Protein AF-A0A645I9A4-F1 (afdb_monomer_lite)

Foldseek 3Di:
DDLLLCLVPPDDPVRNVVSVVVLVVVLVPDPDVVVSVVSVVVSVCVVVVVPDDDD

InterPro domain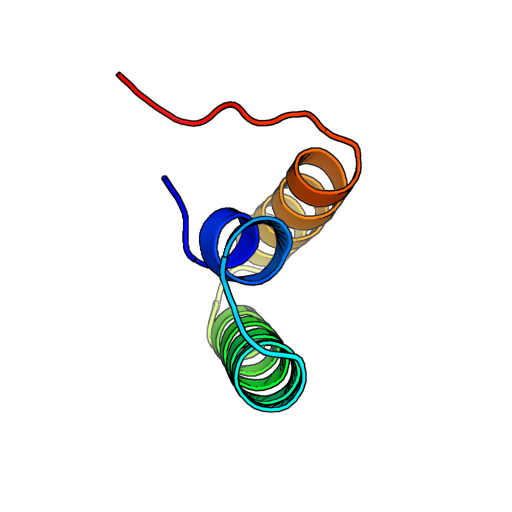s:
  IPR034428 ThiH/NocL/HydG-like [PTHR43583] (1-54)

Structure (mmCIF, N/CA/C/O backbone):
data_AF-A0A645I9A4-F1
#
_entry.id   AF-A0A645I9A4-F1
#
loop_
_atom_site.group_PDB
_atom_site.id
_atom_site.type_symbol
_atom_site.label_atom_id
_atom_site.label_alt_id
_atom_site.label_comp_id
_atom_site.label_asym_id
_atom_site.label_entity_id
_atom_site.label_seq_id
_atom_site.pdbx_PDB_ins_code
_atom_site.Cartn_x
_atom_site.Cartn_y
_atom_site.Cartn_z
_atom_site.occupancy
_atom_site.B_iso_or_equiv
_atom_site.auth_seq_id
_atom_site.auth_comp_id
_atom_site.auth_asym_id
_atom_site.auth_atom_id
_atom_site.pdbx_PDB_model_num
ATOM 1 N N . MET A 1 1 ? 6.655 -5.348 2.910 1.00 66.56 1 MET A N 1
ATOM 2 C CA . MET A 1 1 ? 6.475 -4.823 1.539 1.00 66.56 1 MET A CA 1
ATOM 3 C C . MET A 1 1 ? 4.993 -4.631 1.269 1.00 66.56 1 MET A C 1
ATOM 5 O O . MET A 1 1 ? 4.234 -5.594 1.279 1.00 66.56 1 MET A O 1
ATOM 9 N N . THR A 1 2 ? 4.586 -3.382 1.093 1.00 88.75 2 THR A N 1
ATOM 10 C CA . THR A 1 2 ? 3.224 -2.936 0.789 1.00 88.75 2 THR A CA 1
ATOM 11 C C . THR A 1 2 ? 3.061 -2.664 -0.707 1.00 88.75 2 THR A C 1
ATOM 13 O O . THR A 1 2 ? 4.041 -2.547 -1.442 1.00 88.75 2 THR A O 1
ATOM 16 N N . LEU A 1 3 ? 1.812 -2.529 -1.171 1.00 91.50 3 LEU A N 1
ATOM 17 C CA . LEU A 1 3 ? 1.541 -2.172 -2.565 1.00 91.50 3 LEU A CA 1
ATOM 18 C C . LEU A 1 3 ? 2.147 -0.808 -2.926 1.00 91.50 3 LEU A C 1
ATOM 20 O O . LEU A 1 3 ? 2.775 -0.695 -3.967 1.00 91.50 3 LEU A O 1
ATOM 24 N N . LYS A 1 4 ? 2.007 0.213 -2.068 1.00 90.56 4 LYS A N 1
ATOM 25 C CA . LYS A 1 4 ? 2.558 1.551 -2.343 1.00 90.56 4 LYS A CA 1
ATOM 26 C C . LYS A 1 4 ? 4.082 1.513 -2.500 1.00 90.56 4 LYS A C 1
ATOM 28 O O . LYS A 1 4 ? 4.577 2.086 -3.459 1.00 90.56 4 LYS A O 1
ATOM 33 N N . GLU A 1 5 ? 4.791 0.781 -1.638 1.00 88.44 5 GLU A N 1
ATOM 34 C CA . GLU A 1 5 ? 6.248 0.593 -1.759 1.00 88.44 5 GLU A CA 1
ATOM 35 C C . GLU A 1 5 ? 6.621 -0.102 -3.073 1.00 88.44 5 GLU A C 1
ATOM 37 O O . GLU A 1 5 ? 7.508 0.359 -3.784 1.00 88.44 5 GLU A O 1
ATOM 42 N N . TYR A 1 6 ? 5.896 -1.161 -3.455 1.00 91.31 6 TYR A N 1
ATOM 43 C CA . TYR A 1 6 ? 6.128 -1.819 -4.743 1.00 91.31 6 TYR A CA 1
ATOM 44 C C . TYR A 1 6 ? 5.961 -0.852 -5.927 1.00 91.31 6 TYR A C 1
ATOM 46 O O . TYR A 1 6 ? 6.778 -0.839 -6.850 1.00 91.31 6 TYR A O 1
ATOM 54 N N . LEU A 1 7 ? 4.916 -0.020 -5.882 1.00 93.12 7 LEU A N 1
ATOM 55 C CA . LEU A 1 7 ? 4.629 0.961 -6.926 1.00 93.12 7 LEU A CA 1
ATOM 56 C C . LEU A 1 7 ? 5.674 2.084 -7.001 1.00 93.12 7 LEU A C 1
ATOM 58 O O . LEU A 1 7 ? 5.845 2.683 -8.060 1.00 93.12 7 LEU A O 1
ATOM 62 N N . GLU A 1 8 ? 6.349 2.395 -5.896 1.00 89.00 8 GLU A N 1
ATOM 63 C CA . GLU A 1 8 ? 7.397 3.415 -5.858 1.00 89.00 8 GLU A CA 1
ATOM 64 C C . GLU A 1 8 ? 8.761 2.884 -6.290 1.00 89.00 8 GLU A C 1
ATOM 66 O O . GLU A 1 8 ? 9.457 3.572 -7.033 1.00 89.00 8 GLU A O 1
ATOM 71 N N . ASP A 1 9 ? 9.121 1.677 -5.857 1.00 89.94 9 ASP A N 1
ATOM 72 C CA . ASP A 1 9 ? 10.470 1.136 -6.032 1.00 89.94 9 ASP A CA 1
ATOM 73 C C . ASP A 1 9 ? 10.649 0.280 -7.290 1.00 89.94 9 ASP A C 1
ATOM 75 O O . ASP A 1 9 ? 11.764 0.173 -7.802 1.00 89.94 9 ASP A O 1
ATOM 79 N N . TYR A 1 10 ? 9.580 -0.355 -7.784 1.00 92.50 10 TYR A N 1
ATOM 80 C CA . TYR A 1 10 ? 9.704 -1.427 -8.782 1.00 92.50 10 TYR A CA 1
ATOM 81 C C . TYR A 1 10 ? 8.737 -1.326 -9.965 1.00 92.50 10 TYR A C 1
ATOM 83 O O . TYR A 1 10 ? 8.989 -1.938 -11.004 1.00 92.50 10 TYR A O 1
ATOM 91 N N . ALA A 1 11 ? 7.619 -0.611 -9.834 1.00 94.94 11 ALA A N 1
ATOM 92 C CA . ALA A 1 11 ? 6.609 -0.572 -10.886 1.00 94.94 11 ALA A CA 1
ATOM 93 C C . ALA A 1 11 ? 7.003 0.329 -12.066 1.00 94.94 11 ALA A C 1
ATOM 95 O O . ALA A 1 11 ? 7.599 1.394 -11.904 1.00 94.94 11 ALA A O 1
ATOM 96 N N . SER A 1 12 ? 6.586 -0.074 -13.270 1.00 96.94 12 SER A N 1
ATOM 97 C CA . SER A 1 12 ? 6.611 0.804 -14.444 1.00 96.94 12 SER A CA 1
ATOM 98 C C . SER A 1 12 ? 5.658 1.999 -14.252 1.00 96.94 12 SER A C 1
ATOM 100 O O . SER A 1 12 ? 4.711 1.888 -13.466 1.00 96.94 12 SER A O 1
ATOM 102 N N . PRO A 1 13 ? 5.833 3.120 -14.979 1.00 96.00 13 PRO A N 1
ATOM 103 C CA . PRO A 1 13 ? 4.936 4.275 -14.875 1.00 96.00 13 PRO A CA 1
ATOM 104 C C . PRO A 1 13 ? 3.452 3.922 -15.063 1.00 96.00 13 PRO A C 1
ATOM 106 O O . PRO A 1 13 ? 2.620 4.323 -14.256 1.00 96.00 13 PRO A O 1
ATOM 109 N N . GLU A 1 14 ? 3.128 3.088 -16.054 1.00 96.62 14 GLU A N 1
ATOM 110 C CA . GLU A 1 14 ? 1.754 2.635 -16.317 1.00 96.62 14 GLU A CA 1
ATOM 111 C C . GLU A 1 14 ? 1.195 1.798 -15.154 1.00 96.62 14 GLU A C 1
ATOM 113 O O . GLU A 1 14 ? 0.081 2.016 -14.675 1.00 96.62 14 GLU A O 1
ATOM 118 N N . THR A 1 15 ? 1.994 0.858 -14.638 1.00 96.00 15 THR A N 1
ATOM 119 C CA . THR A 1 15 ? 1.602 0.036 -13.482 1.00 96.00 15 THR A CA 1
ATOM 120 C C . THR A 1 15 ? 1.427 0.889 -12.226 1.00 96.00 15 THR A C 1
ATOM 12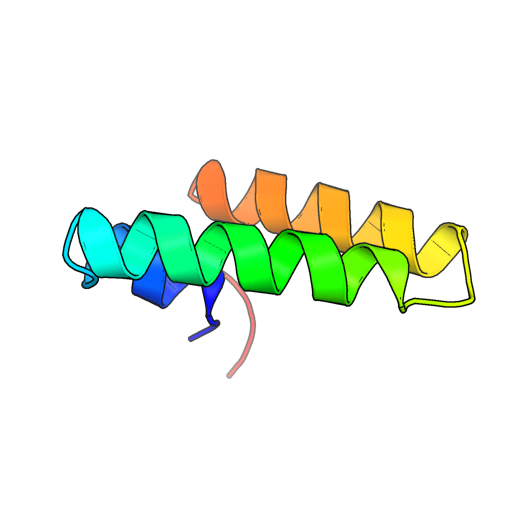2 O O . THR A 1 15 ? 0.508 0.648 -11.440 1.00 96.00 15 THR A O 1
ATOM 125 N N . LYS A 1 16 ? 2.275 1.907 -12.046 1.00 95.75 16 LYS A N 1
ATOM 126 C CA . LYS A 1 16 ? 2.197 2.860 -10.940 1.00 95.75 16 LYS A CA 1
ATOM 127 C C . LYS A 1 16 ? 0.879 3.626 -10.967 1.00 95.75 16 LYS A C 1
ATOM 129 O O . LYS A 1 16 ? 0.182 3.648 -9.957 1.00 95.75 16 LYS A O 1
ATOM 134 N N . GLU A 1 17 ? 0.498 4.184 -12.112 1.00 96.12 17 GLU A N 1
ATOM 135 C CA . GLU A 1 17 ? -0.761 4.925 -12.263 1.00 96.12 17 GLU A CA 1
ATOM 136 C C . GLU A 1 17 ? -1.990 4.063 -11.946 1.00 96.12 17 GLU A C 1
ATOM 138 O O . GLU A 1 17 ? -2.866 4.476 -11.175 1.00 96.12 17 GLU A O 1
ATOM 143 N N . LEU A 1 18 ? -2.031 2.838 -12.484 1.00 96.81 18 LEU A N 1
ATOM 144 C CA . LEU A 1 18 ? -3.107 1.882 -12.212 1.00 96.81 18 LEU A CA 1
ATOM 145 C C . LEU A 1 18 ? -3.160 1.493 -10.730 1.00 96.81 18 LEU A C 1
ATOM 147 O O . LEU A 1 18 ? -4.236 1.464 -10.126 1.00 96.81 18 LEU A O 1
ATOM 151 N N . GLY A 1 19 ? -2.002 1.233 -10.126 1.00 96.31 19 GLY A N 1
ATOM 152 C CA . GLY A 1 19 ? -1.893 0.887 -8.716 1.00 96.31 19 GLY A CA 1
ATOM 153 C C . GLY A 1 19 ? -2.324 2.026 -7.791 1.00 96.31 19 GLY A C 1
ATOM 154 O O . GLY A 1 19 ? -3.037 1.792 -6.815 1.00 96.31 19 GLY A O 1
ATOM 155 N N . GLU A 1 20 ? -1.979 3.274 -8.110 1.00 94.69 20 GLU A N 1
ATOM 156 C CA . GLU A 1 20 ? -2.435 4.430 -7.337 1.00 94.69 20 GLU A CA 1
ATOM 157 C C . GLU A 1 20 ? -3.945 4.652 -7.455 1.00 94.69 20 GLU A C 1
ATOM 159 O O . GLU A 1 20 ? -4.598 4.985 -6.463 1.00 94.69 20 GLU A O 1
ATOM 164 N N . ALA A 1 21 ? -4.530 4.424 -8.635 1.00 95.81 21 ALA A N 1
ATOM 165 C CA . ALA A 1 21 ? -5.980 4.459 -8.804 1.00 95.81 21 ALA A CA 1
ATOM 166 C C . ALA A 1 21 ? -6.680 3.381 -7.964 1.00 95.81 21 ALA A C 1
ATOM 168 O O . ALA A 1 21 ? -7.711 3.657 -7.347 1.00 95.81 21 ALA A O 1
ATOM 169 N N . LEU A 1 22 ? -6.103 2.179 -7.895 1.00 96.31 22 LEU A N 1
ATOM 170 C CA . LEU A 1 22 ? -6.610 1.088 -7.066 1.00 96.31 22 LEU A CA 1
ATOM 171 C C . LEU A 1 22 ? -6.536 1.426 -5.571 1.00 96.31 22 LEU A C 1
ATOM 173 O O . LEU A 1 22 ? -7.517 1.228 -4.857 1.00 96.31 22 LEU A O 1
ATOM 177 N N . ILE A 1 23 ? -5.417 1.994 -5.107 1.00 95.00 23 ILE A N 1
ATOM 178 C CA . ILE A 1 23 ? -5.265 2.444 -3.714 1.00 95.00 23 ILE A CA 1
ATOM 179 C C . ILE A 1 23 ? -6.330 3.490 -3.365 1.00 95.00 23 ILE A C 1
ATOM 181 O O . ILE A 1 23 ? -6.967 3.374 -2.320 1.00 95.00 23 ILE A O 1
ATOM 185 N N . ARG A 1 24 ? -6.572 4.481 -4.236 1.00 94.50 24 ARG A N 1
ATOM 186 C CA . ARG A 1 24 ? -7.599 5.513 -4.000 1.00 94.50 24 ARG A CA 1
ATOM 187 C C . ARG A 1 24 ? -8.993 4.914 -3.827 1.00 94.50 24 ARG A C 1
ATOM 189 O O . ARG A 1 24 ? -9.661 5.239 -2.851 1.00 94.50 24 ARG A O 1
ATOM 196 N N . ARG A 1 25 ? -9.391 3.996 -4.712 1.00 95.56 25 ARG A N 1
ATOM 197 C CA . ARG A 1 25 ? -10.683 3.295 -4.610 1.00 95.56 25 ARG A CA 1
ATOM 198 C C . ARG A 1 25 ? -10.789 2.498 -3.310 1.00 95.56 25 ARG A C 1
ATOM 200 O O . ARG A 1 25 ? -11.768 2.624 -2.589 1.00 95.56 25 ARG A O 1
ATOM 207 N N . GLY A 1 26 ? -9.732 1.770 -2.945 1.00 94.38 26 GLY A N 1
ATOM 208 C CA . GLY A 1 26 ? -9.710 1.003 -1.698 1.00 94.38 26 GLY A CA 1
ATOM 209 C C . GLY A 1 26 ? -9.859 1.863 -0.436 1.00 94.38 26 GLY A C 1
ATOM 210 O O . GLY A 1 26 ? -10.437 1.406 0.543 1.00 94.38 26 GLY A O 1
ATOM 211 N N . ILE A 1 27 ? -9.374 3.112 -0.441 1.00 94.25 27 ILE A N 1
ATOM 212 C CA . ILE A 1 27 ? -9.559 4.065 0.670 1.00 94.25 27 ILE A CA 1
ATOM 213 C C . ILE A 1 27 ? -11.027 4.501 0.790 1.00 94.25 27 ILE A C 1
ATOM 215 O O . ILE A 1 27 ? -11.537 4.661 1.903 1.00 94.25 27 ILE A O 1
ATOM 219 N N . GLU A 1 28 ? -11.709 4.704 -0.337 1.00 93.75 28 GLU A N 1
ATOM 220 C CA . GLU A 1 28 ? -13.126 5.086 -0.375 1.00 93.75 28 GLU A CA 1
ATOM 221 C C . GLU A 1 28 ? -14.019 3.982 0.206 1.00 93.75 28 GLU A C 1
ATOM 223 O O . GLU A 1 28 ? -14.926 4.287 0.984 1.00 93.75 28 GLU A O 1
ATOM 228 N N . ASP A 1 29 ? -13.677 2.716 -0.041 1.00 95.94 29 ASP A N 1
ATOM 229 C CA . ASP A 1 29 ? -14.404 1.547 0.470 1.00 95.94 29 ASP A CA 1
ATOM 230 C C . ASP A 1 29 ? -14.294 1.362 1.997 1.00 95.94 29 ASP A C 1
ATOM 232 O O . ASP A 1 29 ? -15.059 0.603 2.596 1.00 95.94 29 ASP A O 1
ATOM 236 N N . ILE A 1 30 ? -13.362 2.054 2.667 1.00 94.50 30 ILE A N 1
ATOM 237 C CA . ILE A 1 30 ? -13.212 1.978 4.125 1.00 94.50 30 ILE A CA 1
ATOM 238 C C . ILE A 1 30 ? -14.404 2.681 4.799 1.00 94.50 30 ILE A C 1
ATOM 240 O O . ILE A 1 30 ? -14.532 3.903 4.686 1.00 94.50 30 ILE A O 1
ATOM 244 N N . PRO A 1 31 ? -15.233 1.969 5.592 1.00 94.25 31 PRO A N 1
ATOM 245 C CA . PRO A 1 31 ? -16.457 2.539 6.160 1.00 94.25 31 PRO A CA 1
ATOM 246 C C . PRO A 1 31 ? -16.203 3.477 7.350 1.00 94.25 31 PRO A C 1
ATOM 248 O O . PRO A 1 31 ? -17.053 4.290 7.704 1.00 94.25 31 PRO A O 1
ATOM 251 N N . LYS A 1 32 ? -15.048 3.354 8.017 1.00 96.94 32 LYS A N 1
ATOM 252 C CA . LYS A 1 32 ? -14.694 4.149 9.202 1.00 96.94 32 LYS A CA 1
ATOM 253 C C . LYS A 1 32 ? -13.768 5.298 8.813 1.00 96.94 32 LYS A C 1
ATOM 255 O O . LYS A 1 32 ? -12.596 5.054 8.533 1.00 96.94 32 LYS A O 1
ATOM 260 N N . GLU A 1 33 ? -14.237 6.541 8.927 1.00 94.50 33 GLU A N 1
ATOM 261 C CA . GLU A 1 33 ? -13.438 7.726 8.559 1.00 94.50 33 GLU A CA 1
ATOM 262 C C . GLU A 1 33 ? -12.112 7.811 9.329 1.00 94.50 33 GLU A C 1
ATOM 264 O O . GLU A 1 33 ? -11.067 8.074 8.745 1.00 94.50 33 GLU A O 1
ATOM 269 N N . LYS A 1 34 ? -12.107 7.468 10.625 1.00 94.44 34 LYS A N 1
ATOM 270 C CA . LYS A 1 34 ? -10.867 7.418 11.420 1.00 94.44 34 LYS A CA 1
ATOM 271 C C . LYS A 1 34 ? -9.826 6.460 10.828 1.00 94.44 34 LYS A C 1
ATOM 273 O O . LYS A 1 34 ? -8.635 6.739 10.875 1.00 94.44 34 LYS A O 1
ATOM 278 N N . VAL A 1 35 ? -10.267 5.321 10.293 1.00 93.38 35 VAL A N 1
ATOM 279 C CA . VAL A 1 35 ? -9.369 4.339 9.665 1.00 93.38 35 VAL A CA 1
ATOM 280 C C . VAL A 1 35 ? -8.890 4.859 8.314 1.00 93.38 35 VAL A C 1
ATOM 282 O O . VAL A 1 35 ? -7.713 4.722 7.998 1.00 93.38 35 VAL A O 1
ATOM 285 N N . ARG A 1 36 ? -9.775 5.510 7.555 1.00 95.12 36 ARG A N 1
ATOM 286 C CA . ARG A 1 36 ? -9.442 6.155 6.286 1.00 95.12 36 ARG A CA 1
ATOM 287 C C . ARG A 1 36 ? -8.320 7.180 6.452 1.00 95.12 36 ARG A C 1
ATOM 289 O O . ARG A 1 36 ? -7.353 7.155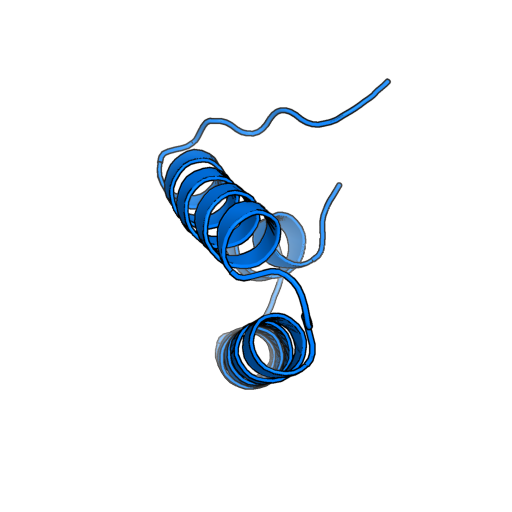 5.697 1.00 95.12 36 ARG A O 1
ATOM 296 N N . GLU A 1 37 ? -8.409 8.010 7.486 1.00 94.62 37 GLU A N 1
ATOM 297 C CA . GLU A 1 37 ? -7.400 9.025 7.782 1.00 94.62 37 GLU A CA 1
ATOM 298 C C . GLU A 1 37 ? -6.047 8.418 8.167 1.00 94.62 37 GLU A C 1
ATOM 300 O O . GLU A 1 37 ? -5.010 8.824 7.646 1.00 94.62 37 GLU A O 1
ATOM 305 N N . ILE A 1 38 ? -6.051 7.368 8.994 1.00 93.19 38 ILE A N 1
ATOM 306 C CA . ILE A 1 38 ? -4.829 6.623 9.333 1.00 93.19 38 ILE A CA 1
ATOM 307 C C . ILE A 1 38 ? -4.176 6.048 8.069 1.00 93.19 38 ILE A C 1
ATOM 309 O O . ILE A 1 38 ? -2.960 6.130 7.911 1.00 93.19 38 ILE A O 1
ATOM 313 N N . VAL A 1 39 ? -4.967 5.486 7.149 1.00 92.69 39 VAL A N 1
ATOM 314 C CA . VAL A 1 39 ? -4.446 4.942 5.887 1.00 92.69 39 VAL A CA 1
ATOM 315 C C . VAL A 1 39 ? -3.839 6.043 5.017 1.00 92.69 39 VAL A C 1
ATOM 317 O O . VAL A 1 39 ? -2.735 5.855 4.508 1.00 92.69 39 VAL A O 1
ATOM 320 N N . ARG A 1 40 ? -4.493 7.20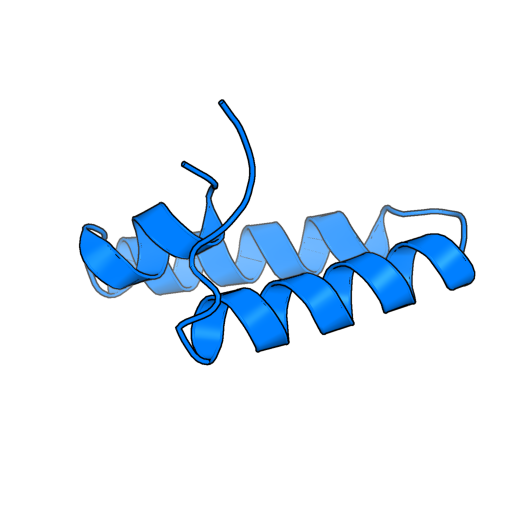5 4.885 1.00 92.12 40 ARG A N 1
ATOM 321 C CA . ARG A 1 40 ? -3.939 8.357 4.151 1.00 92.12 40 ARG A CA 1
ATOM 322 C C . ARG A 1 40 ? -2.609 8.815 4.744 1.00 92.12 40 ARG A C 1
ATOM 324 O O . ARG A 1 40 ? -1.638 8.969 4.005 1.00 92.12 40 ARG A O 1
ATOM 331 N N . GLN A 1 41 ? -2.544 8.965 6.066 1.00 91.56 41 GLN A N 1
ATOM 332 C CA . GLN A 1 41 ? -1.322 9.378 6.750 1.00 91.56 41 GLN A CA 1
ATOM 333 C C . GLN A 1 41 ? -0.195 8.356 6.564 1.00 91.56 41 GLN A C 1
ATOM 335 O O . GLN A 1 41 ? 0.943 8.732 6.293 1.00 91.56 41 GLN A O 1
ATOM 340 N N . ASN A 1 42 ? -0.506 7.061 6.639 1.00 89.50 42 ASN A N 1
ATOM 341 C CA . ASN A 1 42 ? 0.475 6.005 6.405 1.00 89.50 42 ASN A CA 1
ATOM 342 C C . ASN A 1 42 ? 1.005 6.020 4.966 1.00 89.50 42 ASN A C 1
ATOM 344 O O . ASN A 1 42 ? 2.203 5.864 4.766 1.00 89.50 42 ASN A O 1
ATOM 348 N N . LEU A 1 43 ? 0.150 6.257 3.966 1.00 90.88 43 LEU A N 1
ATOM 349 C CA . LEU A 1 43 ? 0.582 6.380 2.569 1.00 90.88 43 LEU A CA 1
ATOM 350 C C . LEU A 1 43 ? 1.510 7.583 2.349 1.00 90.88 43 LEU A C 1
ATOM 352 O O . LEU A 1 43 ? 2.486 7.467 1.605 1.00 90.88 43 LEU A O 1
ATOM 356 N N . ILE A 1 44 ? 1.244 8.712 3.016 1.00 90.12 44 ILE A N 1
ATOM 357 C CA . ILE A 1 44 ? 2.139 9.881 3.013 1.00 90.12 44 ILE A CA 1
ATOM 358 C C . ILE A 1 44 ? 3.482 9.520 3.655 1.00 90.12 44 ILE A C 1
ATOM 360 O O . ILE A 1 44 ? 4.531 9.810 3.087 1.00 90.12 44 ILE A O 1
ATOM 364 N N . ASN A 1 45 ? 3.459 8.855 4.810 1.00 87.62 45 ASN A N 1
ATOM 365 C CA . ASN A 1 45 ? 4.675 8.457 5.514 1.00 87.62 45 ASN A CA 1
ATOM 366 C C . ASN A 1 45 ? 5.536 7.513 4.657 1.00 87.62 45 ASN A C 1
ATOM 368 O O . ASN A 1 45 ? 6.742 7.733 4.558 1.00 87.62 45 ASN A O 1
ATOM 372 N N . ILE A 1 46 ? 4.917 6.532 3.987 1.00 85.38 46 ILE A N 1
ATOM 373 C CA . ILE A 1 46 ? 5.591 5.621 3.046 1.00 85.38 46 ILE A CA 1
ATOM 374 C C . ILE A 1 46 ? 6.268 6.416 1.922 1.00 85.38 46 ILE A C 1
ATOM 376 O O . ILE A 1 46 ? 7.463 6.242 1.693 1.00 85.38 46 ILE A O 1
ATOM 380 N N . SER A 1 47 ? 5.536 7.352 1.304 1.00 83.25 47 SER A N 1
ATOM 381 C CA . SER A 1 47 ? 6.059 8.195 0.213 1.00 83.25 47 SER A CA 1
ATOM 382 C C . SER A 1 47 ? 7.218 9.093 0.676 1.00 83.25 47 SER A C 1
ATOM 384 O O . SER A 1 47 ? 8.141 9.379 -0.081 1.00 83.25 47 SER A O 1
ATOM 386 N N . ASN A 1 48 ? 7.205 9.513 1.945 1.00 85.19 48 ASN A N 1
ATOM 387 C CA . ASN A 1 48 ? 8.271 10.300 2.575 1.00 85.19 48 ASN A CA 1
ATOM 388 C C . ASN A 1 48 ? 9.468 9.449 3.039 1.00 85.19 48 ASN A C 1
ATOM 390 O O . ASN A 1 48 ? 10.323 9.936 3.777 1.00 85.19 48 ASN A O 1
ATOM 394 N N . GLY A 1 49 ? 9.542 8.178 2.640 1.00 74.75 49 GLY A N 1
ATOM 395 C CA . GLY A 1 49 ? 10.654 7.298 2.981 1.00 74.75 49 GLY A CA 1
ATOM 396 C C . GLY A 1 49 ? 10.550 6.654 4.363 1.00 74.75 49 GLY A C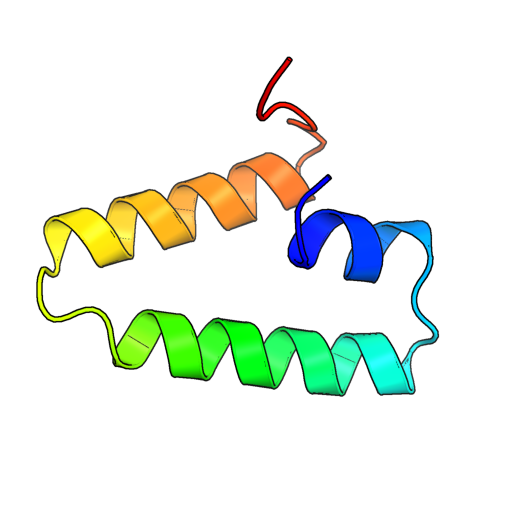 1
ATOM 397 O O . GLY A 1 49 ? 11.494 5.983 4.777 1.00 74.75 49 GLY A O 1
ATOM 398 N N . SER A 1 50 ? 9.409 6.773 5.056 1.00 71.62 50 SER A N 1
ATOM 399 C CA . SER A 1 50 ? 9.097 5.914 6.210 1.00 71.62 50 SER A CA 1
ATOM 400 C C . SER A 1 50 ? 8.694 4.531 5.692 1.00 71.62 50 SER A C 1
ATOM 402 O O . SER A 1 50 ? 7.528 4.138 5.729 1.00 71.62 50 SER A O 1
ATOM 404 N N . ARG A 1 51 ? 9.674 3.822 5.125 1.00 65.62 51 ARG A N 1
ATOM 405 C CA . ARG A 1 51 ? 9.557 2.438 4.658 1.00 65.62 51 ARG A CA 1
ATOM 406 C C . ARG A 1 51 ? 9.601 1.522 5.862 1.00 65.62 51 ARG A C 1
ATOM 408 O O . ARG A 1 51 ? 10.633 0.939 6.180 1.00 65.62 51 ARG A O 1
ATOM 415 N N . ASP A 1 52 ? 8.502 1.474 6.591 1.00 64.88 52 ASP A N 1
ATOM 416 C CA . ASP A 1 52 ? 8.406 0.588 7.731 1.00 64.88 52 ASP A CA 1
ATOM 417 C C . ASP A 1 52 ? 6.979 0.097 7.879 1.00 64.88 52 ASP A C 1
ATOM 419 O O . ASP A 1 52 ? 6.126 0.839 8.344 1.00 64.88 52 ASP A O 1
ATOM 423 N N . PHE A 1 53 ? 6.720 -1.145 7.457 1.00 53.84 53 PHE A N 1
ATOM 424 C CA . PHE A 1 53 ? 5.723 -1.994 8.105 1.00 53.84 53 PHE A CA 1
ATOM 425 C C . PHE A 1 53 ? 6.044 -3.493 7.887 1.00 53.84 53 PHE A C 1
ATOM 427 O O . PHE A 1 53 ? 5.659 -4.093 6.878 1.00 53.84 53 PHE A O 1
ATOM 434 N N . ARG A 1 54 ? 6.636 -4.066 8.954 1.00 50.47 54 ARG A N 1
ATOM 435 C CA . ARG A 1 5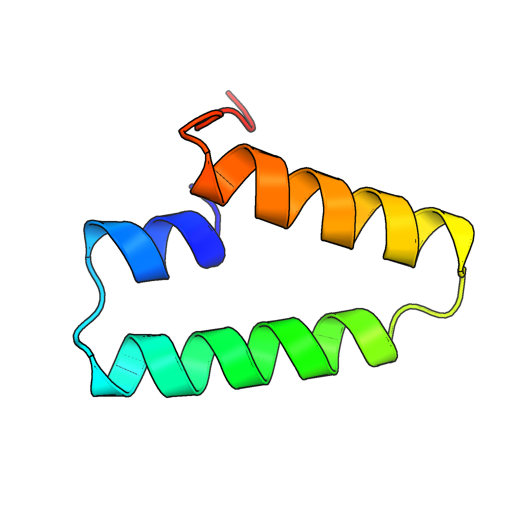4 ? 6.565 -5.455 9.482 1.00 50.47 54 ARG A CA 1
ATOM 436 C C . ARG A 1 54 ? 7.598 -6.492 8.998 1.00 50.47 54 ARG A C 1
ATOM 438 O O . ARG A 1 54 ? 7.441 -7.077 7.926 1.00 50.47 54 ARG A O 1
ATOM 445 N N . LEU A 1 55 ? 8.562 -6.794 9.882 1.00 39.78 55 LEU A N 1
ATOM 446 C CA . LEU A 1 55 ? 8.777 -8.162 10.394 1.00 39.78 55 LEU A CA 1
ATOM 447 C C . LEU A 1 55 ? 7.845 -8.393 11.592 1.00 39.78 55 LEU A C 1
ATOM 449 O O . LEU A 1 55 ? 7.563 -7.396 12.298 1.00 39.78 55 LEU A O 1
#

Secondary structure (DSSP, 8-state):
--HHHHHHHT--HHHHHHHHHHHHHHHHT-S-HHHHHHHHHHHHHHHTT------

pLDDT: mean 88.32, std 12.44, range [39.78, 96.94]

Radius of gyration: 11.56 Å; chains: 1; bounding box: 27×18×28 Å

Sequence (55 aa):
MTLKEYLEDYASPETKELGEALIRRGIEDIPKEKVREIVRQNLINISNGSRDFRL

Organism: NCBI:txid1076179